Protein AF-A0A7W5BGP7-F1 (afdb_monomer_lite)

Radius of gyration: 27.27 Å; chains: 1; bounding box: 91×53×63 Å

pLDDT: mean 75.44, std 23.99, range [33.41, 98.75]

Foldseek 3Di:
DDDDDDDDDDDDPVVPPPDPPVVVVVVVVVVVVVVVPDPDPPPVVVVVVCVVVVPDDDDDDDDDDDDDDDDDPDLQLVSLQVLCVVQQAHAPPDDSCLCNDLVALNVLLSVLSSVVQPQKHFPHHFYVVQLQVLLCVVDPRDSDNVPDDSVSSLQSVVVRVCVVPVDDDPGSVVRIDHD

Sequence (179 aa):
MSKDEGQAPKKSFLERMTGTTAQITALLIAVTALLTQIPNLTKTGRDAVCAVLSCSEEYAQQSSNNAPGETQPSGDPSSKLQALEAAGIGRGAIQADWLNNEYSPYPFIGDALLKLVDGKRLVRPVPIDTVVGTYEYQTASPRSAAEVDLEHLKASVVATYNETYGETQSDFQALLRAR

Secondary structure (DSSP, 8-state):
-------PPPPPGGGGS-SSHHHHHHHHHHHHHHHTSS----TTHHHHHHTTTT--------------------S-HHHHHHHHHHTTEE-TT--GGGGG-TTSSHHHHHHHHHHHHTTEEESS-EEHHHHHHHHHTTSPPPSSGGG--HHHHHHHHHHHHHHHHT-----SGGGEEE-

Structure (mmCIF, N/CA/C/O backbone):
data_AF-A0A7W5BGP7-F1
#
_entry.id   AF-A0A7W5BGP7-F1
#
loop_
_atom_site.group_PDB
_atom_site.id
_atom_site.type_symbol
_atom_site.label_atom_id
_atom_site.label_alt_id
_atom_site.label_comp_id
_atom_site.label_asym_id
_atom_site.label_entity_id
_atom_site.label_seq_id
_atom_site.pdbx_PDB_ins_code
_atom_site.Cartn_x
_atom_site.Cartn_y
_atom_site.Cartn_z
_atom_site.occupancy
_atom_site.B_iso_or_equiv
_atom_site.auth_seq_id
_atom_site.auth_comp_id
_atom_site.auth_asym_id
_atom_site.auth_atom_id
_atom_site.pdbx_PDB_model_num
ATOM 1 N N . MET A 1 1 ? 69.284 -6.229 30.569 1.00 44.66 1 MET A N 1
ATOM 2 C CA . MET A 1 1 ? 69.263 -7.696 30.356 1.00 44.66 1 MET A CA 1
ATOM 3 C C . MET A 1 1 ? 67.977 -8.257 30.946 1.00 44.66 1 MET A C 1
ATOM 5 O O . MET A 1 1 ? 67.499 -7.660 31.901 1.00 44.66 1 MET A O 1
ATOM 9 N N . SER A 1 2 ? 67.483 -9.359 30.360 1.00 41.69 2 SER A N 1
ATOM 10 C CA . SER A 1 2 ? 66.134 -9.979 30.451 1.00 41.69 2 SER A CA 1
ATOM 11 C C . SER A 1 2 ? 65.185 -9.452 29.356 1.00 41.69 2 SER A C 1
ATOM 13 O O . SER A 1 2 ? 64.777 -8.301 29.446 1.00 41.69 2 SER A O 1
ATOM 15 N N . LYS A 1 3 ? 65.011 -10.095 28.177 1.00 39.47 3 LYS A N 1
ATOM 16 C CA . LYS A 1 3 ? 64.463 -11.448 27.841 1.00 39.47 3 LYS A CA 1
ATOM 17 C C . LYS A 1 3 ? 63.061 -11.646 28.440 1.00 39.47 3 LYS A C 1
ATOM 19 O O . LYS A 1 3 ? 62.908 -11.382 29.622 1.00 39.47 3 LYS A O 1
ATOM 24 N N . ASP A 1 4 ? 62.025 -12.097 27.738 1.00 41.75 4 ASP A N 1
ATOM 25 C CA . ASP A 1 4 ? 61.889 -12.782 26.444 1.00 41.75 4 ASP A CA 1
ATOM 26 C C . ASP A 1 4 ? 60.405 -12.689 25.991 1.00 41.75 4 ASP A C 1
ATOM 28 O O . ASP A 1 4 ? 59.557 -12.337 26.808 1.00 41.75 4 ASP A O 1
ATOM 32 N N . GLU A 1 5 ? 60.136 -13.068 24.733 1.00 40.94 5 GLU A N 1
ATOM 33 C CA . GLU A 1 5 ? 58.856 -13.587 24.187 1.00 40.94 5 GLU A CA 1
ATOM 34 C C . GLU A 1 5 ? 57.610 -12.664 24.173 1.00 40.94 5 GLU A C 1
ATOM 36 O O . GLU A 1 5 ? 57.270 -11.977 25.120 1.00 40.94 5 GLU A O 1
ATOM 41 N N . GLY A 1 6 ? 56.783 -12.575 23.133 1.00 42.69 6 GLY A N 1
ATOM 42 C CA . GLY A 1 6 ? 56.620 -13.345 21.910 1.00 42.69 6 GLY A CA 1
ATOM 43 C C . GLY A 1 6 ? 55.148 -13.200 21.511 1.00 42.69 6 GLY A C 1
ATOM 44 O O . GLY A 1 6 ? 54.269 -13.642 22.245 1.00 42.69 6 GLY A O 1
ATOM 45 N N . GLN A 1 7 ? 54.837 -12.574 20.372 1.00 38.44 7 GLN A N 1
ATOM 46 C CA . GLN A 1 7 ? 53.489 -12.691 19.812 1.00 38.44 7 GLN A CA 1
ATOM 47 C C . GLN A 1 7 ? 53.501 -12.595 18.289 1.00 38.44 7 GLN A C 1
ATOM 49 O O . GLN A 1 7 ? 53.744 -11.549 17.693 1.00 38.44 7 GLN A O 1
ATOM 54 N N . ALA A 1 8 ? 53.255 -13.751 17.675 1.00 52.44 8 ALA A N 1
ATOM 55 C CA . ALA A 1 8 ? 53.104 -13.938 16.245 1.00 52.44 8 ALA A CA 1
ATOM 56 C C . ALA A 1 8 ? 51.899 -13.150 15.688 1.00 52.44 8 ALA A C 1
ATOM 58 O O . ALA A 1 8 ? 50.853 -13.084 16.346 1.00 52.44 8 ALA A O 1
ATOM 59 N N . PRO A 1 9 ? 51.985 -12.610 14.459 1.00 47.09 9 PRO A N 1
ATOM 60 C CA . PRO A 1 9 ? 50.834 -12.023 13.793 1.00 47.09 9 PRO A CA 1
ATOM 61 C C . PRO A 1 9 ? 49.842 -13.124 13.396 1.00 47.09 9 PRO A C 1
ATOM 63 O O . PRO A 1 9 ? 50.182 -14.114 12.745 1.00 47.09 9 PRO A O 1
ATOM 66 N N . LYS A 1 10 ? 48.595 -12.943 13.837 1.00 51.91 10 LYS A N 1
ATOM 67 C CA . LYS A 1 10 ? 47.461 -13.834 13.589 1.00 51.91 10 LYS A CA 1
ATOM 68 C C . LYS A 1 10 ? 47.234 -13.956 12.081 1.00 51.91 10 LYS A C 1
ATOM 70 O O . LYS A 1 10 ? 46.941 -12.967 11.412 1.00 51.91 10 LYS A O 1
ATOM 75 N N . LYS A 1 11 ? 47.384 -15.177 11.563 1.00 46.25 11 LYS A N 1
ATOM 76 C CA . LYS A 1 11 ? 47.098 -15.513 10.167 1.00 46.25 11 LYS A CA 1
ATOM 77 C C . LYS A 1 11 ? 45.641 -15.207 9.839 1.00 46.25 11 LYS A C 1
ATOM 79 O O . LYS A 1 11 ? 44.737 -15.468 10.633 1.00 46.25 11 LYS A O 1
ATOM 84 N N . SER A 1 12 ? 45.470 -14.625 8.661 1.00 51.22 12 SER A N 1
ATOM 85 C CA . SER A 1 12 ? 44.214 -14.145 8.117 1.00 51.22 12 SER A CA 1
ATOM 86 C C . SER A 1 12 ? 43.185 -15.268 7.991 1.00 51.22 12 SER A C 1
ATOM 88 O O . SER A 1 12 ? 43.449 -16.327 7.426 1.00 51.22 12 SER A O 1
ATOM 90 N N . PHE A 1 13 ? 41.975 -14.993 8.471 1.00 49.84 13 PHE A N 1
ATOM 91 C CA . PHE A 1 13 ? 40.776 -15.816 8.293 1.00 49.84 13 PHE A CA 1
ATOM 92 C C . PHE A 1 13 ? 40.423 -16.042 6.803 1.00 49.84 13 PHE A C 1
ATOM 94 O O . PHE A 1 13 ? 39.665 -16.953 6.479 1.00 49.84 13 PHE A O 1
ATOM 101 N N . LEU A 1 14 ? 41.029 -15.272 5.887 1.00 45.38 14 LEU A N 1
ATOM 102 C CA . LEU A 1 14 ? 40.867 -15.402 4.435 1.00 45.38 14 LEU A CA 1
ATOM 103 C C . LEU A 1 14 ? 41.507 -16.659 3.816 1.00 45.38 14 LEU A C 1
ATOM 105 O O . LEU A 1 14 ? 41.148 -17.007 2.697 1.00 45.38 14 LEU A O 1
ATOM 109 N N . GLU A 1 15 ? 42.387 -17.389 4.510 1.00 50.44 15 GLU A N 1
ATOM 110 C CA . GLU A 1 15 ? 42.990 -18.623 3.960 1.00 50.44 15 GLU A CA 1
ATOM 111 C C . GLU A 1 15 ? 42.127 -19.888 4.147 1.00 50.44 15 GLU A C 1
ATOM 113 O O . GLU A 1 15 ? 42.522 -20.973 3.727 1.00 50.44 15 GLU A O 1
ATOM 118 N N . ARG A 1 16 ? 40.933 -19.786 4.753 1.00 50.53 16 ARG A N 1
ATOM 119 C CA . ARG A 1 16 ? 40.055 -20.946 5.023 1.00 50.53 16 ARG A CA 1
ATOM 120 C C . ARG A 1 16 ? 38.833 -21.096 4.103 1.00 50.53 16 ARG A C 1
ATOM 122 O O . ARG A 1 16 ? 38.031 -21.993 4.338 1.00 50.53 16 ARG A O 1
ATOM 129 N N . MET A 1 17 ? 38.693 -20.292 3.044 1.00 48.66 17 MET A N 1
ATOM 130 C CA . MET A 1 17 ? 37.533 -20.336 2.127 1.00 48.66 17 MET A CA 1
ATOM 131 C C . MET A 1 17 ? 37.889 -20.558 0.645 1.00 48.66 17 MET A C 1
ATOM 133 O O . MET A 1 17 ? 37.261 -20.000 -0.248 1.00 48.66 17 MET A O 1
ATOM 137 N N . THR A 1 18 ? 38.870 -21.405 0.340 1.00 56.12 18 THR A N 1
ATOM 138 C CA . THR A 1 18 ? 39.213 -21.762 -1.056 1.00 56.12 18 THR A CA 1
ATOM 139 C C . THR A 1 18 ? 39.072 -23.259 -1.345 1.00 56.12 18 THR A C 1
ATOM 141 O O . THR A 1 18 ? 39.831 -23.822 -2.125 1.00 56.12 18 THR A O 1
ATOM 144 N N . GLY A 1 19 ? 38.095 -23.927 -0.716 1.00 51.34 19 GLY A N 1
ATOM 145 C CA . GLY A 1 19 ? 37.916 -25.382 -0.841 1.00 51.34 19 GLY A CA 1
ATOM 146 C C . GLY A 1 19 ? 36.684 -25.866 -1.614 1.00 51.34 19 GLY A C 1
ATOM 147 O O . GLY A 1 19 ? 36.712 -26.971 -2.142 1.00 51.34 19 GLY A O 1
ATOM 148 N N . THR A 1 20 ? 35.599 -25.087 -1.695 1.00 52.62 20 THR A N 1
ATOM 149 C CA . THR A 1 20 ? 34.286 -25.610 -2.144 1.00 52.62 20 THR A CA 1
ATOM 150 C C . THR A 1 20 ? 33.675 -24.893 -3.350 1.00 52.62 20 THR A C 1
ATOM 152 O O . THR A 1 20 ? 32.772 -25.434 -3.984 1.00 52.62 20 THR A O 1
ATOM 155 N N . THR A 1 21 ? 34.192 -23.729 -3.748 1.00 44.59 21 THR A N 1
ATOM 156 C CA . THR A 1 21 ? 33.619 -22.924 -4.844 1.00 44.59 21 THR A CA 1
ATOM 157 C C . THR A 1 21 ? 33.879 -23.514 -6.236 1.00 44.59 21 THR A C 1
ATOM 159 O O . THR A 1 21 ? 33.119 -23.261 -7.164 1.00 44.59 21 THR A O 1
ATOM 162 N N . ALA A 1 22 ? 34.917 -24.340 -6.402 1.00 48.88 22 ALA A N 1
ATOM 163 C CA . ALA A 1 22 ? 35.278 -24.894 -7.710 1.00 48.88 22 ALA A CA 1
ATOM 164 C C . ALA A 1 22 ? 34.395 -26.077 -8.157 1.00 48.88 22 ALA A C 1
ATOM 166 O O . ALA A 1 22 ? 34.247 -26.305 -9.355 1.00 48.88 22 ALA A O 1
ATOM 167 N N . GLN A 1 23 ? 33.784 -26.825 -7.228 1.00 46.75 23 GLN A N 1
ATOM 1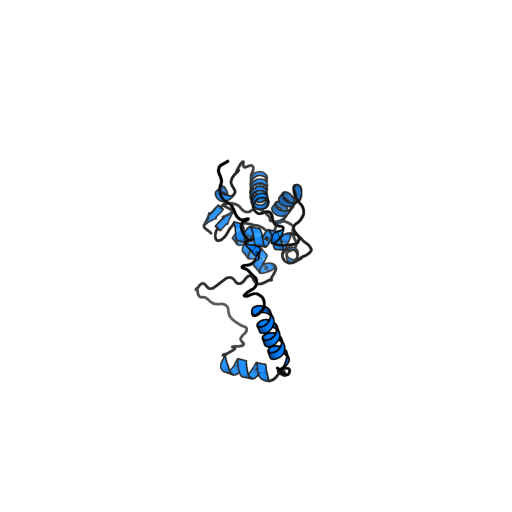68 C CA . GLN A 1 23 ? 32.969 -27.996 -7.590 1.00 46.75 23 GLN A CA 1
ATOM 169 C C . GLN A 1 23 ? 31.551 -27.627 -8.051 1.00 46.75 23 GLN A C 1
ATOM 171 O O . GLN A 1 23 ? 30.973 -28.325 -8.881 1.00 46.75 23 GLN A O 1
ATOM 176 N N . ILE A 1 24 ? 31.005 -26.507 -7.568 1.00 50.38 24 ILE A N 1
ATOM 177 C CA . ILE A 1 24 ? 29.632 -26.086 -7.884 1.00 50.38 24 ILE A CA 1
ATOM 178 C C . ILE A 1 24 ? 29.522 -25.616 -9.344 1.00 50.38 24 ILE A C 1
ATOM 180 O O . ILE A 1 24 ? 28.547 -25.926 -10.028 1.00 50.38 24 ILE A O 1
ATOM 184 N N . THR A 1 25 ? 30.550 -24.943 -9.868 1.00 47.88 25 THR A N 1
ATOM 185 C CA . THR A 1 25 ? 30.537 -24.422 -11.245 1.00 47.88 25 THR A CA 1
ATOM 186 C C . THR A 1 25 ? 30.585 -25.534 -12.297 1.00 47.88 25 THR A C 1
ATOM 188 O O . THR A 1 25 ? 29.926 -25.431 -13.329 1.00 47.88 25 THR A O 1
ATOM 191 N N . ALA A 1 26 ? 31.305 -26.633 -12.040 1.00 50.03 26 ALA A N 1
ATOM 192 C CA . ALA A 1 26 ? 31.392 -27.754 -12.981 1.00 50.03 26 ALA A CA 1
ATOM 193 C C . ALA A 1 26 ? 30.057 -28.512 -13.128 1.00 50.03 26 ALA A C 1
ATOM 195 O O . ALA A 1 26 ? 29.710 -28.943 -14.229 1.00 50.03 26 ALA A O 1
ATOM 196 N N . LEU A 1 27 ? 29.276 -28.626 -12.047 1.00 48.03 27 LEU A N 1
ATOM 197 C CA . LEU A 1 27 ? 27.974 -29.299 -12.067 1.00 48.03 27 LEU A CA 1
ATOM 198 C C . LEU A 1 27 ? 26.946 -28.536 -12.926 1.00 48.03 27 LEU A C 1
ATOM 200 O O . LEU A 1 27 ? 26.204 -29.145 -13.693 1.00 48.03 27 LEU A O 1
ATOM 204 N N . LEU A 1 28 ? 26.939 -27.199 -12.856 1.00 53.09 28 LEU A N 1
ATOM 205 C CA . LEU A 1 28 ? 26.024 -26.349 -13.634 1.00 53.09 28 LEU A CA 1
ATOM 206 C C . LEU A 1 28 ? 26.283 -26.413 -15.149 1.00 53.09 28 LEU A C 1
ATOM 208 O O . LEU A 1 28 ? 25.337 -26.387 -15.941 1.00 53.09 28 LEU A O 1
ATOM 212 N N . ILE A 1 29 ? 27.546 -26.556 -15.560 1.00 56.84 29 ILE A N 1
ATOM 213 C CA . ILE A 1 29 ? 27.914 -26.699 -16.979 1.00 56.84 29 ILE A CA 1
ATOM 214 C C . ILE A 1 29 ? 27.482 -28.076 -17.520 1.00 56.84 29 ILE A C 1
ATOM 216 O O . ILE A 1 29 ? 27.003 -28.176 -18.648 1.00 56.84 29 ILE A O 1
ATOM 220 N N . ALA A 1 30 ? 27.566 -29.139 -16.713 1.00 50.28 30 ALA A N 1
ATOM 221 C CA . ALA A 1 30 ? 27.111 -30.469 -17.126 1.00 50.28 30 ALA A CA 1
ATOM 222 C C . ALA A 1 30 ? 25.577 -30.555 -17.277 1.00 50.28 30 ALA A C 1
ATOM 224 O O . ALA A 1 30 ? 25.084 -31.158 -18.230 1.00 50.28 30 ALA A O 1
ATOM 225 N N . VAL A 1 31 ? 24.814 -29.910 -16.386 1.00 54.19 31 VAL A N 1
ATOM 226 C CA . VAL A 1 31 ? 23.339 -29.886 -16.461 1.00 54.19 31 VAL A CA 1
ATOM 227 C C . VAL A 1 31 ? 22.850 -29.102 -17.684 1.00 54.19 31 VAL A C 1
ATOM 229 O O . VAL A 1 31 ? 21.920 -29.534 -18.364 1.00 54.19 31 VAL A O 1
ATOM 232 N N . THR A 1 32 ? 23.504 -27.987 -18.023 1.00 53.41 32 THR A N 1
ATOM 233 C CA . THR A 1 32 ? 23.144 -27.197 -19.215 1.00 53.41 32 THR A CA 1
ATOM 234 C C . THR A 1 32 ? 23.485 -27.910 -20.527 1.00 53.41 32 THR A C 1
ATOM 236 O O . THR A 1 32 ? 22.712 -27.810 -21.478 1.00 53.41 32 THR A O 1
ATOM 239 N N . ALA A 1 33 ? 24.565 -28.698 -20.583 1.00 54.25 33 ALA A N 1
ATOM 240 C CA . ALA A 1 33 ? 24.884 -29.519 -21.757 1.00 54.25 33 ALA A CA 1
ATOM 241 C C . ALA A 1 33 ? 23.918 -30.707 -21.958 1.00 54.25 33 ALA A C 1
ATOM 243 O O . ALA A 1 33 ? 23.666 -31.104 -23.093 1.00 54.25 33 ALA A O 1
ATOM 244 N N . LEU A 1 34 ? 23.339 -31.256 -20.882 1.00 51.41 34 LEU A N 1
ATOM 245 C CA . LEU A 1 34 ? 22.372 -32.357 -20.978 1.00 51.41 34 LEU A CA 1
ATOM 246 C C . LEU A 1 34 ? 20.987 -31.882 -21.461 1.00 51.41 34 LEU A C 1
ATOM 248 O O . LEU A 1 34 ? 20.283 -32.613 -22.152 1.00 51.41 34 LEU A O 1
ATOM 252 N N . LEU A 1 35 ? 20.616 -30.634 -21.153 1.00 53.91 35 LEU A N 1
ATOM 253 C CA . LEU A 1 35 ? 19.347 -30.028 -21.577 1.00 53.91 35 LEU A CA 1
ATOM 254 C C . LEU A 1 35 ? 19.320 -29.615 -23.059 1.00 53.91 35 LEU A C 1
ATOM 256 O O . LEU A 1 35 ? 18.238 -29.464 -23.620 1.00 53.91 35 LEU A O 1
ATOM 260 N N . THR A 1 36 ? 20.474 -29.469 -23.717 1.00 52.00 36 THR A N 1
ATOM 261 C CA . THR A 1 36 ? 20.548 -29.106 -25.147 1.00 52.00 36 THR A CA 1
ATOM 262 C C . THR A 1 36 ? 20.583 -30.311 -26.093 1.00 52.00 36 THR A C 1
ATOM 264 O O . THR A 1 36 ? 20.472 -30.132 -27.304 1.00 52.00 36 THR A O 1
ATOM 267 N N . GLN A 1 37 ? 20.681 -31.540 -25.567 1.00 51.44 37 GLN A N 1
ATOM 268 C CA . GLN A 1 37 ? 20.678 -32.783 -26.354 1.00 51.44 37 GLN A CA 1
ATOM 269 C C . GLN A 1 37 ? 19.294 -33.434 -26.511 1.00 51.44 37 GLN A C 1
ATOM 271 O O . GLN A 1 37 ? 19.196 -34.519 -27.082 1.00 51.44 37 GLN A O 1
ATOM 276 N N . ILE A 1 38 ? 18.214 -32.789 -26.056 1.00 51.34 38 ILE A N 1
ATOM 277 C CA . ILE A 1 38 ? 16.849 -33.270 -26.299 1.00 51.34 38 ILE A CA 1
ATOM 278 C C . ILE A 1 38 ? 16.376 -32.692 -27.643 1.00 51.34 38 ILE A C 1
ATOM 280 O O . ILE A 1 38 ? 16.105 -31.491 -27.720 1.00 51.34 38 ILE A O 1
ATOM 284 N N . PRO A 1 39 ? 16.273 -33.489 -28.724 1.00 49.31 39 PRO A N 1
ATOM 285 C CA . PRO A 1 39 ? 15.679 -33.003 -29.959 1.00 49.31 39 PRO A CA 1
ATOM 286 C C . PRO A 1 39 ? 14.216 -32.627 -29.707 1.00 49.31 39 PRO A C 1
ATOM 288 O O . PRO A 1 39 ? 13.478 -33.360 -29.048 1.00 49.31 39 PRO A O 1
ATOM 291 N N . ASN A 1 40 ? 13.829 -31.468 -30.245 1.00 42.47 40 ASN A N 1
ATOM 292 C CA . ASN A 1 40 ? 12.480 -30.909 -30.263 1.00 42.47 40 ASN A CA 1
ATOM 293 C C . ASN A 1 40 ? 11.393 -31.995 -30.289 1.00 42.47 40 ASN A C 1
ATOM 295 O O . ASN A 1 40 ? 11.200 -32.658 -31.312 1.00 42.47 40 ASN A O 1
ATOM 299 N N . LEU A 1 41 ? 10.656 -32.138 -29.181 1.00 45.81 41 LEU A N 1
ATOM 300 C CA . LEU A 1 41 ? 9.427 -32.922 -29.156 1.00 45.81 41 LEU A CA 1
ATOM 301 C C . LEU A 1 41 ? 8.418 -32.242 -30.078 1.00 45.81 41 LEU A C 1
ATOM 303 O O . LEU A 1 41 ? 7.783 -31.240 -29.749 1.00 45.81 41 LEU A O 1
ATOM 307 N N . THR A 1 42 ? 8.317 -32.797 -31.277 1.00 51.25 42 THR A N 1
ATOM 308 C CA . THR A 1 42 ? 7.270 -32.493 -32.232 1.00 51.25 42 THR A CA 1
ATOM 309 C C . THR A 1 42 ? 5.909 -32.789 -31.600 1.00 51.25 42 THR A C 1
ATOM 311 O O . THR A 1 42 ? 5.757 -33.649 -30.731 1.00 51.25 42 THR A O 1
ATOM 314 N N . LYS A 1 43 ? 4.923 -32.007 -32.042 1.00 48.62 43 LYS A N 1
ATOM 315 C CA . LYS A 1 43 ? 3.553 -31.814 -31.535 1.00 48.62 43 LYS A CA 1
ATOM 316 C C . LYS A 1 43 ? 2.778 -33.082 -31.121 1.00 48.62 43 LYS A C 1
ATOM 318 O O . LYS A 1 43 ? 1.821 -32.970 -30.374 1.00 48.62 43 LYS A O 1
ATOM 323 N N . THR A 1 44 ? 3.219 -34.266 -31.530 1.00 52.84 44 THR A N 1
ATOM 324 C CA . THR A 1 44 ? 2.617 -35.575 -31.233 1.00 52.84 44 THR A CA 1
ATOM 325 C C . THR A 1 44 ? 2.999 -36.148 -29.856 1.00 52.84 44 THR A C 1
ATOM 327 O O . THR A 1 44 ? 2.285 -36.994 -29.330 1.00 52.84 44 THR A O 1
ATOM 330 N N . GLY A 1 45 ? 4.084 -35.683 -29.220 1.00 48.09 45 GLY A N 1
ATOM 331 C CA . GLY A 1 45 ? 4.488 -36.167 -27.886 1.00 48.09 45 GLY A CA 1
ATOM 332 C C . GLY A 1 45 ? 3.625 -35.640 -26.732 1.00 48.09 45 GLY A C 1
ATOM 333 O O . GLY A 1 45 ? 3.516 -36.284 -25.692 1.00 48.09 45 GLY A O 1
ATOM 334 N N . ARG A 1 46 ? 2.980 -34.483 -26.919 1.00 52.16 46 ARG A N 1
ATOM 335 C CA . ARG A 1 46 ? 2.149 -33.838 -25.891 1.00 52.16 46 ARG A CA 1
ATOM 336 C C . ARG A 1 46 ? 0.793 -34.535 -25.721 1.00 52.16 46 ARG A C 1
ATOM 338 O O . ARG A 1 46 ? 0.293 -34.621 -24.605 1.00 52.16 46 ARG A O 1
ATOM 345 N N . ASP A 1 47 ? 0.257 -35.105 -26.798 1.00 53.06 47 ASP A N 1
ATOM 346 C CA . ASP A 1 47 ? -1.064 -35.748 -26.804 1.00 53.06 47 ASP A CA 1
ATOM 347 C C . ASP A 1 47 ? -1.044 -37.134 -26.131 1.00 53.06 47 ASP A C 1
ATOM 349 O O . ASP A 1 47 ? -2.012 -37.530 -25.484 1.00 53.06 47 ASP A O 1
ATOM 353 N N . ALA A 1 48 ? 0.089 -37.845 -26.179 1.00 52.06 48 ALA A N 1
ATOM 354 C CA . ALA A 1 48 ? 0.250 -39.131 -25.493 1.00 52.06 48 ALA A CA 1
ATOM 355 C C . ALA A 1 48 ? 0.367 -38.991 -23.960 1.00 52.06 48 ALA A C 1
ATOM 357 O O . ALA A 1 48 ? 0.020 -39.915 -23.227 1.00 52.06 48 ALA A O 1
ATOM 358 N N . VAL A 1 49 ? 0.810 -37.828 -23.464 1.00 54.66 49 VAL A N 1
ATOM 359 C CA . VAL A 1 49 ? 0.886 -37.531 -22.023 1.00 54.66 49 VAL A CA 1
ATOM 360 C C . VAL A 1 49 ? -0.498 -37.178 -21.457 1.00 54.66 49 VAL A C 1
ATOM 362 O O . VAL A 1 49 ? -0.824 -37.592 -20.345 1.00 54.66 49 VAL A O 1
ATOM 365 N N . CYS A 1 50 ? -1.363 -36.523 -22.242 1.00 51.88 50 CYS A N 1
ATOM 366 C CA . CYS A 1 50 ? -2.755 -36.250 -21.856 1.00 51.88 50 CYS A CA 1
ATOM 367 C C . CYS A 1 50 ? -3.619 -37.520 -21.742 1.00 51.88 50 CYS A C 1
ATOM 369 O O . CYS A 1 50 ? -4.545 -37.549 -20.933 1.00 51.88 50 CYS A O 1
ATOM 371 N N . ALA A 1 51 ? -3.297 -38.581 -22.493 1.00 50.94 51 ALA A N 1
ATOM 372 C CA . ALA A 1 51 ? -4.004 -39.864 -22.423 1.00 50.94 51 ALA A CA 1
ATOM 373 C C . ALA A 1 51 ? -3.698 -40.675 -21.144 1.00 50.94 51 ALA A C 1
ATOM 375 O O . ALA A 1 51 ? -4.481 -41.544 -20.772 1.00 50.94 51 ALA A O 1
ATOM 376 N N . VAL A 1 52 ? -2.583 -40.388 -20.457 1.00 51.84 52 VAL A N 1
ATOM 377 C CA . VAL A 1 52 ? -2.198 -41.038 -19.186 1.00 51.84 52 VAL A CA 1
ATOM 378 C C . VAL A 1 52 ? -2.591 -40.197 -17.964 1.00 51.84 52 VAL A C 1
ATOM 380 O O . VAL A 1 52 ? -2.755 -40.742 -16.875 1.00 51.84 52 VAL A O 1
ATOM 383 N N . LEU A 1 53 ? -2.785 -38.884 -18.132 1.00 51.31 53 LEU A N 1
ATOM 384 C CA . LEU A 1 53 ? -3.082 -37.948 -17.039 1.00 51.31 53 LEU A CA 1
ATOM 385 C C . LEU A 1 53 ? -4.533 -37.439 -17.000 1.00 51.31 53 LEU A C 1
ATOM 387 O O . LEU A 1 53 ? -4.804 -36.491 -16.270 1.00 51.31 53 LEU A O 1
ATOM 391 N N . SER A 1 54 ? -5.468 -38.070 -17.723 1.00 54.16 54 SER A N 1
ATOM 392 C CA . SER A 1 54 ? -6.905 -37.737 -17.681 1.00 54.16 54 SER A CA 1
ATOM 393 C C . SER A 1 54 ? -7.179 -36.229 -17.761 1.00 54.16 54 SER A C 1
ATOM 395 O O . SER A 1 54 ? -7.809 -35.649 -16.877 1.00 54.16 54 SER A O 1
ATOM 397 N N . CYS A 1 55 ? -6.710 -35.571 -18.822 1.00 40.47 55 CYS A N 1
ATOM 398 C CA . CYS A 1 55 ? -7.158 -34.214 -19.119 1.00 40.47 55 CYS A CA 1
ATOM 399 C C . CYS A 1 55 ? -8.596 -34.271 -19.649 1.00 40.47 55 CYS A C 1
ATOM 401 O O . CYS A 1 55 ? -8.823 -34.539 -20.825 1.00 40.47 55 CYS A O 1
ATOM 403 N N . SER A 1 56 ? -9.569 -34.039 -18.774 1.00 47.25 56 SER A N 1
ATOM 404 C CA . SER A 1 56 ? -10.947 -33.744 -19.156 1.00 47.25 56 SER A CA 1
ATOM 405 C C . SER A 1 56 ? -11.013 -32.347 -19.780 1.00 47.25 56 SER A C 1
ATOM 407 O O . SER A 1 56 ? -10.879 -31.338 -19.086 1.00 47.25 56 SER A O 1
ATOM 409 N N . GLU A 1 57 ? -11.211 -32.295 -21.096 1.00 48.25 57 GLU A N 1
ATOM 410 C CA . GLU A 1 57 ? -11.920 -31.188 -21.734 1.00 48.25 57 GLU A CA 1
ATOM 411 C C . GLU A 1 57 ? -13.370 -31.230 -21.251 1.00 48.25 57 GLU A C 1
ATOM 413 O O . GLU A 1 57 ? -14.060 -32.196 -21.548 1.00 48.25 57 GLU A O 1
ATOM 418 N N . GLU A 1 58 ? -13.847 -30.196 -20.554 1.00 36.22 58 GLU A N 1
ATOM 419 C CA . GLU A 1 58 ? -15.254 -29.800 -20.669 1.00 36.22 58 GLU A CA 1
ATOM 420 C C . GLU A 1 58 ? -15.495 -28.379 -20.146 1.00 36.22 58 GLU A C 1
ATOM 422 O O . GLU A 1 58 ? -15.398 -28.066 -18.959 1.00 36.22 58 GLU A O 1
ATOM 427 N N . TYR A 1 59 ? -15.845 -27.505 -21.086 1.00 43.72 59 TYR A N 1
ATOM 428 C CA . TYR A 1 59 ? -16.669 -26.339 -20.826 1.00 43.72 59 TYR A CA 1
ATOM 429 C C . TYR A 1 59 ? -18.065 -26.835 -20.435 1.00 43.72 59 TYR A C 1
ATOM 431 O O . TYR A 1 59 ? -18.753 -27.374 -21.293 1.00 43.72 59 TYR A O 1
ATOM 439 N N . ALA A 1 60 ? -18.480 -26.626 -19.183 1.00 41.66 60 ALA A N 1
ATOM 440 C CA . ALA A 1 60 ? -19.824 -26.200 -18.759 1.00 41.66 60 ALA A CA 1
ATOM 441 C C . ALA A 1 60 ? -20.129 -26.623 -17.308 1.00 41.66 60 ALA A C 1
ATOM 443 O O . ALA A 1 60 ? -19.790 -27.711 -16.870 1.00 41.66 60 ALA A O 1
ATOM 444 N N . GLN A 1 61 ? -20.882 -25.751 -16.629 1.00 33.41 61 GLN A N 1
ATOM 445 C CA . GLN A 1 61 ? -21.599 -25.947 -15.358 1.00 33.41 61 GLN A CA 1
ATOM 446 C C . GLN A 1 61 ? -20.825 -25.755 -14.040 1.00 33.41 61 GLN A C 1
ATOM 448 O O . GLN A 1 61 ? -20.333 -26.665 -13.390 1.00 33.41 61 GLN A O 1
ATOM 453 N N . GLN A 1 62 ? -20.874 -24.502 -13.583 1.00 43.72 62 GLN A N 1
ATOM 454 C CA . GLN A 1 62 ? -21.340 -24.094 -12.253 1.00 43.72 62 GLN A CA 1
ATOM 455 C C . GLN A 1 62 ? -21.987 -25.212 -11.403 1.00 43.72 62 GLN A C 1
ATOM 457 O O . GLN A 1 62 ? -23.127 -25.574 -11.672 1.00 43.72 62 GLN A O 1
ATOM 462 N N . SER A 1 63 ? -21.313 -25.676 -10.339 1.00 35.81 63 SER A N 1
ATOM 463 C CA . SER A 1 63 ? -21.904 -25.979 -9.016 1.00 35.81 63 SER A CA 1
ATOM 464 C C . SER A 1 63 ? -20.858 -26.513 -8.017 1.00 35.81 63 SER A C 1
ATOM 466 O O . SER A 1 63 ? -20.220 -27.526 -8.266 1.00 35.81 63 SER A O 1
ATOM 468 N N . SER A 1 64 ? -20.747 -25.830 -6.872 1.00 43.12 64 SER A N 1
ATOM 469 C CA . SER A 1 64 ? -20.498 -26.346 -5.511 1.00 43.12 64 SER A CA 1
ATOM 470 C C . SER A 1 64 ? -19.407 -27.412 -5.263 1.00 43.12 64 SER A C 1
ATOM 472 O O . SER A 1 64 ? -19.605 -28.585 -5.558 1.00 43.12 64 SER A O 1
ATOM 474 N N . ASN A 1 65 ? -18.341 -27.052 -4.528 1.00 39.56 65 ASN A N 1
ATOM 475 C CA . ASN A 1 65 ? -18.056 -27.538 -3.157 1.00 39.56 65 ASN A CA 1
ATOM 476 C C . ASN A 1 65 ? -16.606 -27.254 -2.703 1.00 39.56 65 ASN A C 1
ATOM 478 O O . ASN A 1 65 ? -15.660 -27.274 -3.480 1.00 39.56 65 ASN A O 1
ATOM 482 N N . ASN A 1 66 ? -16.480 -26.977 -1.404 1.00 55.47 66 ASN A N 1
ATOM 483 C CA . ASN A 1 66 ? -15.300 -26.523 -0.663 1.00 55.47 66 ASN A CA 1
ATOM 484 C C . ASN A 1 66 ? -14.104 -27.499 -0.645 1.00 55.47 66 ASN A C 1
ATOM 486 O O . ASN A 1 66 ? -14.309 -28.675 -0.358 1.00 55.47 66 ASN A O 1
ATOM 490 N N . ALA A 1 67 ? -12.871 -26.979 -0.758 1.00 42.69 67 ALA A N 1
ATOM 491 C CA . ALA A 1 67 ? -11.723 -27.235 0.143 1.00 42.69 67 ALA A CA 1
ATOM 492 C C . ALA A 1 67 ? -10.477 -26.420 -0.298 1.00 42.69 67 ALA A C 1
ATOM 494 O O . ALA A 1 67 ? -10.357 -26.111 -1.483 1.00 42.69 67 ALA A O 1
ATOM 495 N N . PRO A 1 68 ? -9.569 -26.032 0.626 1.00 57.56 68 PRO A N 1
ATOM 496 C CA . PRO A 1 68 ? -8.603 -24.958 0.406 1.00 57.56 68 PRO A CA 1
ATOM 497 C C . PRO A 1 68 ? -7.252 -25.485 -0.097 1.00 57.56 68 PRO A C 1
ATOM 499 O O . PRO A 1 68 ? -6.699 -26.426 0.467 1.00 57.56 68 PRO A O 1
ATOM 502 N N . GLY A 1 69 ? -6.690 -24.845 -1.121 1.00 35.94 69 GLY A N 1
ATOM 503 C CA . GLY A 1 69 ? -5.369 -25.186 -1.646 1.00 35.94 69 GLY A CA 1
ATOM 504 C C . GLY A 1 69 ? -4.762 -24.020 -2.413 1.00 35.94 69 GLY A C 1
ATOM 505 O O . GLY A 1 69 ? -5.221 -23.704 -3.501 1.00 35.94 69 GLY A O 1
ATOM 506 N N . GLU A 1 70 ? -3.782 -23.381 -1.774 1.00 38.66 70 GLU A N 1
ATOM 507 C CA . GLU A 1 70 ? -2.768 -22.461 -2.310 1.00 38.66 70 GLU A CA 1
ATOM 508 C C . GLU A 1 70 ? -3.191 -21.499 -3.430 1.00 38.66 70 GLU A C 1
ATOM 510 O O . GLU A 1 70 ? -3.157 -21.801 -4.621 1.00 38.66 70 GLU A O 1
ATOM 515 N N . THR A 1 71 ? -3.472 -20.257 -3.027 1.00 37.50 71 THR A N 1
ATOM 516 C CA . THR A 1 71 ? -3.492 -19.083 -3.905 1.00 37.50 71 THR A CA 1
ATOM 517 C C . THR A 1 71 ? -2.120 -18.903 -4.558 1.00 37.50 71 THR A C 1
ATOM 519 O O . THR A 1 71 ? -1.243 -18.213 -4.039 1.00 37.50 71 THR A O 1
ATOM 522 N N . GLN A 1 72 ? -1.919 -19.532 -5.711 1.00 39.16 72 GLN A N 1
ATOM 523 C CA . GLN A 1 72 ? -0.840 -19.176 -6.616 1.00 39.16 72 GLN A CA 1
ATOM 524 C C . GLN A 1 72 ? -1.140 -17.759 -7.132 1.00 39.16 72 GLN A C 1
ATOM 526 O O . GLN A 1 72 ? -2.243 -17.537 -7.641 1.00 39.16 72 GLN A O 1
ATOM 531 N N .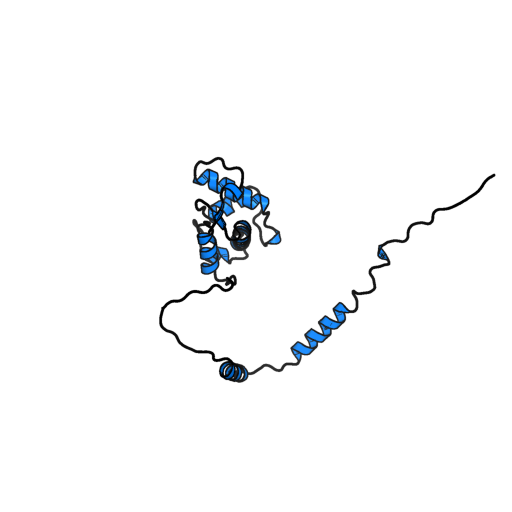 PRO A 1 73 ? -0.229 -16.778 -6.991 1.00 48.12 73 PRO A N 1
ATOM 532 C CA . PRO A 1 73 ? -0.440 -15.447 -7.538 1.00 48.12 73 PRO A CA 1
ATOM 533 C C . PRO A 1 73 ? -0.415 -15.560 -9.062 1.00 48.12 73 PRO A C 1
ATOM 535 O O . PRO A 1 73 ? 0.638 -15.524 -9.695 1.00 48.12 73 PRO A O 1
ATOM 538 N N . SER A 1 74 ? -1.583 -15.764 -9.671 1.00 50.06 74 SER A N 1
ATOM 539 C CA . SER A 1 74 ? -1.738 -15.623 -11.111 1.00 50.06 74 SER A CA 1
ATOM 540 C C . SER A 1 74 ? -1.322 -14.198 -11.457 1.00 50.06 74 SER A C 1
ATOM 542 O O . SER A 1 74 ? -1.882 -13.257 -10.895 1.00 50.06 74 SER A O 1
ATOM 544 N N . GLY A 1 75 ? -0.377 -14.027 -12.380 1.00 59.47 75 GLY A N 1
ATOM 545 C CA . GLY A 1 7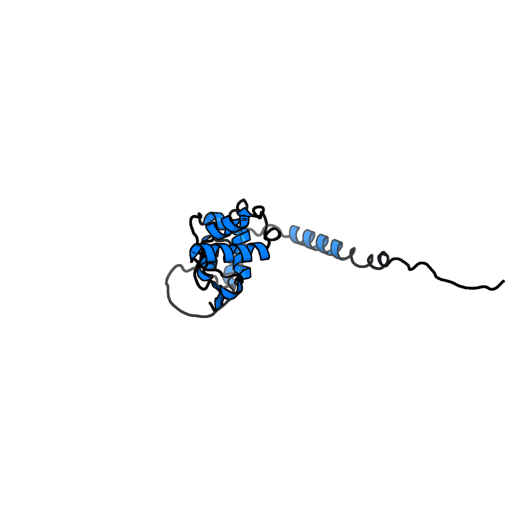5 ? 0.020 -12.722 -12.922 1.00 59.47 75 GLY A CA 1
ATOM 546 C C . GLY A 1 75 ? -1.087 -12.009 -13.716 1.00 59.47 75 GLY A C 1
ATOM 547 O O . GLY A 1 75 ? -0.787 -11.198 -14.579 1.00 59.47 75 GLY A O 1
ATOM 548 N N . ASP A 1 76 ? -2.355 -12.325 -13.464 1.00 73.50 76 ASP A N 1
ATOM 549 C CA . ASP A 1 76 ? -3.536 -11.648 -13.986 1.00 73.50 76 ASP A CA 1
ATOM 550 C C . ASP A 1 76 ? -3.801 -10.388 -13.133 1.00 73.50 76 ASP A C 1
ATOM 552 O O . ASP A 1 76 ? -3.939 -10.510 -11.905 1.00 73.50 76 ASP A O 1
ATOM 556 N N . PRO A 1 77 ? -3.868 -9.178 -13.730 1.00 72.88 77 PRO A N 1
ATOM 557 C CA . PRO A 1 77 ? -4.107 -7.958 -12.964 1.00 72.88 77 PRO A CA 1
ATOM 558 C C . PRO A 1 77 ? -5.439 -7.999 -12.203 1.00 72.88 77 PRO A C 1
ATOM 560 O O . PRO A 1 77 ? -5.542 -7.425 -11.116 1.00 72.88 77 PRO A O 1
ATOM 563 N N . SER A 1 78 ? -6.443 -8.712 -12.727 1.00 80.75 78 SER A N 1
ATOM 564 C CA . SER A 1 78 ? -7.736 -8.887 -12.063 1.00 80.75 78 SER A CA 1
ATOM 565 C C . SER A 1 78 ? -7.607 -9.680 -10.762 1.00 80.75 78 SER A C 1
ATOM 567 O O . SER A 1 78 ? -8.191 -9.290 -9.751 1.00 80.75 78 SER A O 1
ATOM 569 N N . SER A 1 79 ? -6.780 -10.726 -10.741 1.00 88.38 79 SER A N 1
ATOM 570 C CA . SER A 1 79 ? -6.530 -11.518 -9.532 1.00 88.38 79 SER A CA 1
ATOM 571 C C . SER A 1 79 ? -5.760 -10.737 -8.470 1.00 88.38 79 SER A C 1
ATOM 573 O O . SER A 1 79 ? -6.082 -10.826 -7.283 1.00 88.38 79 SER A O 1
ATOM 575 N N . LYS A 1 80 ? -4.765 -9.930 -8.871 1.00 91.31 80 LYS A N 1
ATOM 576 C CA . LYS A 1 80 ? -4.026 -9.079 -7.922 1.00 91.31 80 LYS A CA 1
ATOM 577 C C . LYS A 1 80 ? -4.930 -8.003 -7.324 1.00 91.31 80 LYS A C 1
ATOM 579 O O . LYS A 1 80 ? -4.913 -7.800 -6.110 1.00 91.31 80 LYS A O 1
ATOM 584 N N . LEU A 1 81 ? -5.752 -7.354 -8.151 1.00 93.38 81 LEU A N 1
ATOM 585 C CA . LEU A 1 81 ? -6.719 -6.372 -7.669 1.00 93.38 81 LEU A CA 1
ATOM 586 C C . LEU A 1 81 ? -7.707 -7.001 -6.681 1.00 93.38 81 LEU A C 1
ATOM 588 O O . LEU A 1 81 ? -7.927 -6.449 -5.608 1.00 93.38 81 LEU A O 1
ATOM 592 N N . GLN A 1 82 ? -8.241 -8.183 -6.992 1.00 94.31 82 GLN A N 1
ATOM 593 C CA . GLN A 1 82 ? -9.158 -8.885 -6.096 1.00 94.31 82 GLN A CA 1
ATOM 594 C C . GLN A 1 82 ? -8.504 -9.226 -4.746 1.00 94.31 82 GLN A C 1
ATOM 596 O O . GLN A 1 82 ? -9.134 -9.083 -3.695 1.00 94.31 82 GLN A O 1
ATOM 601 N N . ALA A 1 83 ? -7.233 -9.640 -4.748 1.00 95.12 83 ALA A N 1
ATOM 602 C CA . ALA A 1 83 ? -6.485 -9.896 -3.519 1.00 95.12 83 ALA A CA 1
ATOM 603 C C . ALA A 1 83 ? -6.307 -8.621 -2.674 1.00 95.12 83 ALA A C 1
ATOM 605 O O . ALA A 1 83 ? -6.464 -8.665 -1.449 1.00 95.12 83 ALA A O 1
ATOM 606 N N . LEU A 1 84 ? -6.016 -7.487 -3.320 1.00 96.44 84 LEU A N 1
ATOM 607 C CA . LEU A 1 84 ? -5.913 -6.182 -2.663 1.00 96.44 84 LEU A CA 1
ATOM 608 C C . LEU A 1 84 ? -7.260 -5.772 -2.060 1.00 96.44 84 LEU A C 1
ATOM 610 O O . LEU A 1 84 ? -7.331 -5.445 -0.875 1.00 96.44 84 LEU A O 1
ATOM 614 N N . GLU A 1 85 ? -8.349 -5.890 -2.817 1.00 95.81 85 GLU A N 1
ATOM 615 C CA . GLU A 1 85 ? -9.691 -5.541 -2.346 1.00 95.81 85 GLU A CA 1
ATOM 616 C C . GLU A 1 85 ? -10.121 -6.406 -1.152 1.00 95.81 85 GLU A C 1
ATOM 618 O O . GLU A 1 85 ? -10.644 -5.887 -0.159 1.00 95.81 85 GLU A O 1
ATOM 623 N N . ALA A 1 86 ? -9.816 -7.708 -1.178 1.00 96.69 86 ALA A N 1
ATOM 624 C CA . ALA A 1 86 ? -10.043 -8.608 -0.047 1.00 96.69 86 ALA A CA 1
ATOM 625 C C . ALA A 1 86 ? -9.259 -8.178 1.211 1.00 96.69 86 ALA A C 1
ATOM 627 O O . ALA A 1 86 ? -9.766 -8.275 2.335 1.00 96.69 86 ALA A O 1
ATOM 628 N N . ALA A 1 87 ? -8.053 -7.636 1.028 1.00 97.69 87 ALA A N 1
ATOM 629 C CA . ALA A 1 87 ? -7.238 -7.046 2.087 1.00 97.69 87 ALA A CA 1
ATOM 630 C C . ALA A 1 87 ? -7.701 -5.644 2.538 1.00 97.69 87 ALA A C 1
ATOM 632 O O . ALA A 1 87 ? -7.131 -5.082 3.475 1.00 97.69 87 ALA A O 1
ATOM 633 N N . GLY A 1 88 ? -8.758 -5.086 1.942 1.00 97.88 88 GLY A N 1
ATOM 634 C CA . GLY A 1 88 ? -9.222 -3.728 2.230 1.00 97.88 88 GLY A CA 1
ATOM 635 C C . GLY A 1 88 ? -8.416 -2.647 1.508 1.00 97.88 88 GLY A C 1
ATOM 636 O O . GLY A 1 88 ? -8.440 -1.494 1.915 1.00 97.88 88 GLY A O 1
ATOM 637 N N . ILE A 1 89 ? -7.705 -2.992 0.443 1.00 97.94 89 ILE A N 1
ATOM 638 C CA . ILE A 1 89 ? -6.991 -2.044 -0.407 1.00 97.94 89 ILE A CA 1
ATOM 639 C C . ILE A 1 89 ? -7.793 -1.912 -1.703 1.00 97.94 89 ILE A C 1
ATOM 641 O O . ILE A 1 89 ? -7.778 -2.795 -2.555 1.00 97.94 89 ILE A O 1
ATOM 645 N N . GLY A 1 90 ? -8.569 -0.839 -1.818 1.00 95.94 90 GLY A N 1
ATOM 646 C CA . GLY A 1 90 ? -9.425 -0.591 -2.977 1.00 95.94 90 GLY A CA 1
ATOM 647 C C . GLY A 1 90 ? -8.631 -0.134 -4.200 1.00 95.94 90 GLY A C 1
ATOM 648 O O . GLY A 1 90 ? -7.514 0.361 -4.075 1.00 95.94 90 GLY A O 1
ATOM 649 N N . ARG A 1 91 ? -9.229 -0.230 -5.392 1.00 93.88 91 ARG A N 1
ATOM 650 C CA . ARG A 1 91 ? -8.590 0.215 -6.643 1.00 93.88 91 ARG A CA 1
ATOM 651 C C . ARG A 1 91 ? -8.252 1.712 -6.672 1.00 93.88 91 ARG A C 1
ATOM 653 O O . ARG A 1 91 ? -7.206 2.094 -7.175 1.00 93.88 91 ARG A O 1
ATOM 660 N N . GLY A 1 92 ? -9.156 2.568 -6.200 1.00 92.88 92 GLY A N 1
ATOM 661 C CA . GLY A 1 92 ? -9.073 4.002 -6.497 1.00 92.88 92 GLY A CA 1
ATOM 662 C C . GLY A 1 92 ? -9.236 4.293 -7.996 1.00 92.88 92 GLY A C 1
ATOM 663 O O . GLY A 1 92 ? -9.992 3.603 -8.693 1.00 92.88 92 GLY A O 1
ATOM 664 N N . ALA A 1 93 ? -8.529 5.310 -8.485 1.00 91.44 93 ALA A N 1
ATOM 665 C CA . ALA A 1 93 ? -8.597 5.832 -9.848 1.00 91.44 93 ALA A CA 1
ATOM 666 C C . ALA A 1 93 ? -7.606 5.187 -10.841 1.00 91.44 93 ALA A C 1
ATOM 668 O O . ALA A 1 93 ? -7.453 5.690 -11.955 1.00 91.44 93 ALA A O 1
ATOM 669 N N . ILE A 1 94 ? -6.940 4.080 -10.484 1.00 92.31 94 ILE A N 1
ATOM 670 C CA . ILE A 1 94 ? -5.991 3.420 -11.395 1.00 92.31 94 ILE A CA 1
ATOM 671 C C . ILE A 1 94 ? -6.675 2.525 -12.426 1.00 92.31 94 ILE A C 1
ATOM 673 O O . ILE A 1 94 ? -7.739 1.946 -12.185 1.00 92.31 94 ILE A O 1
ATOM 677 N N . GLN A 1 95 ? -6.001 2.346 -13.561 1.00 88.94 95 GLN A N 1
ATOM 678 C CA . GLN A 1 95 ? -6.329 1.291 -14.513 1.00 88.94 95 GLN A CA 1
ATOM 679 C C . GLN A 1 95 ? -5.773 -0.053 -14.012 1.00 88.94 95 GLN A C 1
ATOM 681 O O . GLN A 1 95 ? -4.727 -0.104 -13.367 1.00 88.94 95 GLN A O 1
ATOM 686 N N . ALA A 1 96 ? -6.491 -1.151 -14.263 1.00 86.69 96 ALA A N 1
ATOM 687 C CA . ALA A 1 96 ? -6.132 -2.461 -13.709 1.00 86.69 96 ALA A CA 1
ATOM 688 C C . ALA A 1 96 ? -4.788 -2.988 -14.245 1.00 86.69 96 ALA A C 1
ATOM 690 O O . ALA A 1 96 ? -4.045 -3.633 -13.512 1.00 86.69 96 ALA A O 1
ATOM 691 N N . ASP A 1 97 ? -4.451 -2.674 -15.495 1.00 89.19 97 ASP A N 1
ATOM 692 C CA . ASP A 1 97 ? -3.186 -3.031 -16.143 1.00 89.19 97 ASP A CA 1
ATOM 693 C C . ASP A 1 97 ? -1.960 -2.421 -15.445 1.00 89.19 97 ASP A C 1
ATOM 695 O O . ASP A 1 97 ? -0.871 -2.994 -15.511 1.00 89.19 97 ASP A O 1
ATOM 699 N N . TRP A 1 98 ? -2.122 -1.321 -14.700 1.00 92.75 98 TRP A N 1
ATOM 700 C CA . TRP A 1 98 ? -1.022 -0.708 -13.953 1.00 92.75 98 TRP A CA 1
ATOM 701 C C . TRP A 1 98 ? -0.457 -1.646 -12.882 1.00 92.75 98 TRP A C 1
ATOM 703 O O . TRP A 1 98 ? 0.748 -1.654 -12.660 1.00 92.75 98 TRP A O 1
ATOM 713 N N . LEU A 1 99 ? -1.278 -2.521 -12.291 1.00 93.56 99 LEU A N 1
ATOM 714 C CA . LEU A 1 99 ? -0.834 -3.510 -11.296 1.00 93.56 99 LEU A CA 1
ATOM 715 C C . LEU A 1 99 ? 0.164 -4.550 -11.841 1.00 93.56 99 LEU A C 1
ATOM 717 O O . LEU A 1 99 ? 0.809 -5.246 -11.050 1.00 93.56 99 LEU A O 1
ATOM 721 N N . ASN A 1 100 ? 0.311 -4.627 -13.166 1.00 90.44 100 ASN A N 1
ATOM 722 C CA . ASN A 1 100 ? 1.264 -5.486 -13.868 1.00 90.44 100 ASN A CA 1
ATOM 723 C C . ASN A 1 100 ? 2.244 -4.711 -14.759 1.00 90.44 100 ASN A C 1
ATOM 725 O O . ASN A 1 100 ? 3.053 -5.318 -15.458 1.00 90.44 100 ASN A O 1
ATOM 729 N N . ASN A 1 101 ? 2.186 -3.380 -14.750 1.00 91.44 101 ASN A N 1
ATOM 730 C CA . ASN A 1 101 ? 3.084 -2.551 -15.534 1.00 91.44 101 ASN A CA 1
ATOM 731 C C . ASN A 1 101 ? 4.394 -2.326 -14.767 1.00 91.44 101 ASN A C 1
ATOM 733 O O . ASN A 1 101 ? 4.420 -1.547 -13.813 1.00 91.44 101 ASN A O 1
ATOM 737 N N . GLU A 1 102 ? 5.480 -2.961 -15.215 1.00 90.56 102 GLU A N 1
ATOM 738 C CA . GLU A 1 102 ? 6.831 -2.837 -14.637 1.00 90.56 102 GLU A CA 1
ATOM 739 C C . GLU A 1 102 ? 7.390 -1.403 -14.660 1.00 90.56 102 GLU A C 1
ATOM 741 O O . GLU A 1 102 ? 8.243 -1.042 -13.850 1.00 90.56 102 GLU A O 1
ATOM 746 N N . TYR A 1 103 ? 6.868 -0.546 -15.543 1.00 90.62 103 TYR A N 1
ATOM 747 C CA . TYR A 1 103 ? 7.208 0.877 -15.591 1.00 90.62 103 TYR A CA 1
ATOM 748 C C . TYR A 1 103 ? 6.400 1.726 -14.605 1.00 90.62 103 TYR A C 1
ATOM 750 O O . TYR A 1 103 ? 6.525 2.954 -14.608 1.00 90.62 103 TYR A O 1
ATOM 758 N N . SER A 1 104 ? 5.596 1.102 -13.753 1.00 92.94 104 SER A N 1
ATOM 759 C CA . SER A 1 104 ? 4.834 1.760 -12.701 1.00 92.94 104 SER A CA 1
ATOM 760 C C . SER A 1 104 ? 5.212 1.187 -11.326 1.00 92.94 104 SER A C 1
ATOM 762 O O . SER A 1 104 ? 5.706 0.063 -11.246 1.00 92.94 104 SER A O 1
ATOM 764 N N . PRO A 1 105 ? 4.981 1.927 -10.232 1.00 96.44 105 PRO A N 1
ATOM 765 C CA . PRO A 1 105 ? 5.267 1.444 -8.878 1.00 96.44 105 PRO A CA 1
ATOM 766 C C . PRO A 1 105 ? 4.237 0.410 -8.381 1.00 96.44 105 PRO A C 1
ATOM 768 O O . PRO A 1 105 ? 4.483 -0.311 -7.411 1.00 96.44 105 PRO A O 1
ATOM 771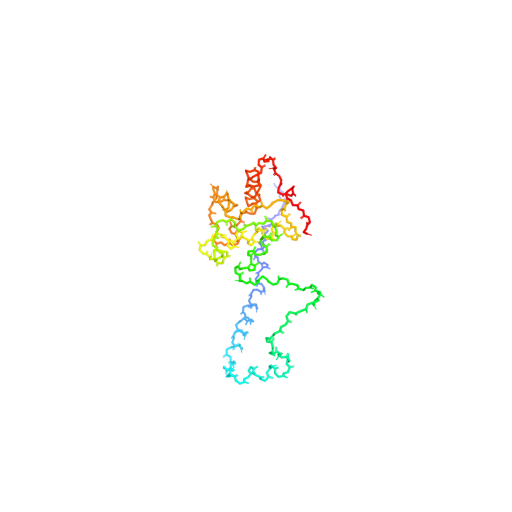 N N . TYR A 1 106 ? 3.074 0.327 -9.036 1.00 97.06 106 TYR A N 1
ATOM 772 C CA . TYR A 1 106 ? 1.907 -0.435 -8.591 1.00 97.06 106 TYR A CA 1
ATOM 773 C C . TYR A 1 106 ? 2.130 -1.943 -8.422 1.00 97.06 106 TYR A C 1
ATOM 775 O O . TYR A 1 106 ? 1.622 -2.477 -7.434 1.00 97.06 106 TYR A O 1
ATOM 783 N N . PRO A 1 107 ? 2.877 -2.654 -9.292 1.00 96.62 107 PRO A N 1
ATOM 784 C CA . PRO A 1 107 ? 3.144 -4.070 -9.079 1.00 96.62 107 PRO A CA 1
ATOM 785 C C . PRO A 1 107 ? 3.905 -4.304 -7.774 1.00 96.62 107 PRO A C 1
ATOM 787 O O . PRO A 1 107 ? 3.535 -5.179 -6.995 1.00 96.62 107 PRO A O 1
ATOM 790 N N . PHE A 1 108 ? 4.928 -3.487 -7.510 1.00 97.56 108 PHE A N 1
ATOM 791 C CA . PHE A 1 108 ? 5.823 -3.652 -6.366 1.00 97.56 108 PHE A CA 1
ATOM 792 C C . PHE A 1 108 ? 5.158 -3.222 -5.059 1.00 97.56 108 PHE A C 1
ATOM 794 O O . PHE A 1 108 ? 5.221 -3.953 -4.070 1.00 97.56 108 PHE A O 1
ATOM 801 N N . ILE A 1 109 ? 4.470 -2.075 -5.066 1.00 98.00 109 ILE A N 1
ATOM 802 C CA . ILE A 1 109 ? 3.714 -1.599 -3.904 1.00 98.00 109 ILE A CA 1
ATOM 803 C C . ILE A 1 109 ? 2.533 -2.531 -3.613 1.00 98.00 109 ILE A C 1
ATOM 805 O O . ILE A 1 109 ? 2.325 -2.896 -2.459 1.00 98.00 109 ILE A O 1
ATOM 809 N N . GLY A 1 110 ? 1.798 -2.981 -4.633 1.00 97.00 110 GLY A N 1
ATOM 810 C CA . GLY A 1 110 ? 0.691 -3.924 -4.464 1.00 97.00 110 GLY A CA 1
ATOM 811 C C . GLY A 1 110 ? 1.140 -5.240 -3.824 1.00 97.00 110 GLY A C 1
ATOM 812 O O . GLY A 1 110 ? 0.552 -5.682 -2.836 1.00 97.00 110 GLY A O 1
ATOM 813 N N . ASP A 1 111 ? 2.230 -5.830 -4.319 1.00 96.81 111 ASP A N 1
ATOM 814 C CA . ASP A 1 111 ? 2.770 -7.072 -3.759 1.00 96.81 111 ASP A CA 1
ATOM 815 C C . ASP A 1 111 ? 3.292 -6.876 -2.327 1.00 96.81 111 ASP A C 1
ATOM 817 O O . ASP A 1 111 ? 3.112 -7.746 -1.471 1.00 96.81 111 ASP A O 1
ATOM 821 N N . ALA A 1 112 ? 3.920 -5.734 -2.035 1.00 98.19 112 ALA A N 1
ATOM 822 C CA . ALA A 1 112 ? 4.378 -5.401 -0.690 1.00 98.19 112 ALA A CA 1
ATOM 823 C C . ALA A 1 112 ? 3.209 -5.210 0.287 1.00 98.19 112 ALA A C 1
ATOM 825 O O . ALA A 1 112 ? 3.257 -5.720 1.405 1.00 98.19 112 ALA A O 1
ATOM 826 N N . LEU A 1 113 ? 2.129 -4.551 -0.136 1.00 98.31 113 LEU A N 1
ATOM 827 C CA . LEU A 1 113 ? 0.927 -4.379 0.677 1.00 98.31 113 LEU A CA 1
ATOM 828 C C . LEU A 1 113 ? 0.273 -5.722 1.024 1.00 98.31 113 LEU A C 1
ATOM 830 O O . LEU A 1 113 ? -0.072 -5.947 2.184 1.00 98.31 113 LEU A O 1
ATOM 834 N N . LEU A 1 114 ? 0.156 -6.636 0.054 1.00 97.31 114 LEU A N 1
ATOM 835 C CA . LEU A 1 114 ? -0.375 -7.984 0.291 1.00 97.31 114 LEU A CA 1
ATOM 836 C C . LEU A 1 114 ? 0.472 -8.776 1.295 1.00 97.31 114 LEU A C 1
ATOM 838 O O . LEU A 1 114 ? -0.079 -9.504 2.120 1.00 97.31 114 LEU A O 1
ATOM 842 N N . LYS A 1 115 ? 1.797 -8.594 1.274 1.00 97.00 115 LYS A N 1
ATOM 843 C CA . LYS A 1 115 ? 2.707 -9.178 2.271 1.00 97.00 115 LYS A CA 1
ATOM 844 C C . LYS A 1 115 ? 2.579 -8.519 3.645 1.00 97.00 115 LYS A C 1
ATOM 846 O O . LYS A 1 115 ? 2.690 -9.206 4.648 1.00 97.00 115 LYS A O 1
ATOM 851 N N . LEU A 1 116 ? 2.351 -7.207 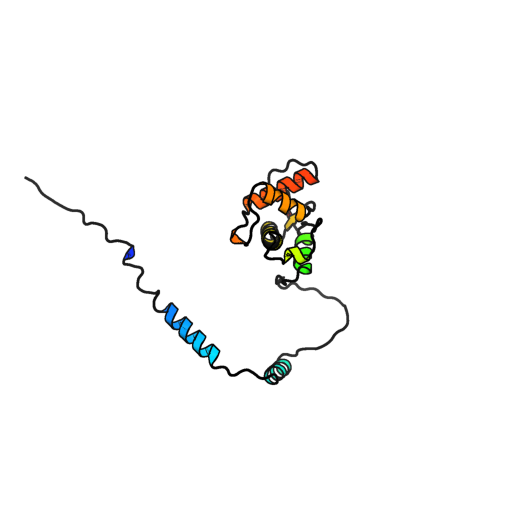3.718 1.00 97.44 116 LEU A N 1
ATOM 852 C CA 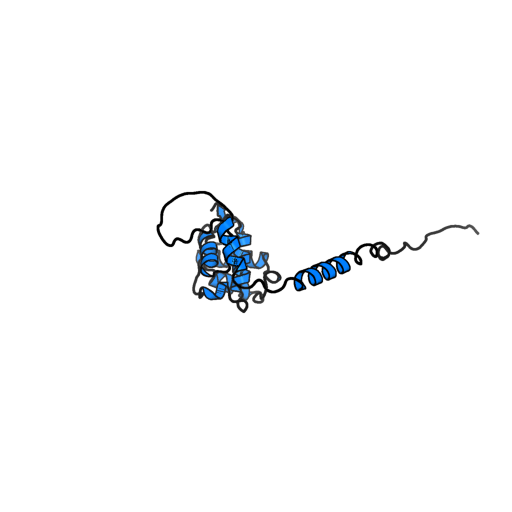. LEU A 1 116 ? 2.224 -6.487 4.993 1.00 97.44 116 LEU A CA 1
ATOM 853 C C . LEU A 1 116 ? 0.950 -6.849 5.758 1.00 97.44 116 LEU A C 1
ATOM 855 O O . LEU A 1 116 ? 0.954 -6.883 6.989 1.00 97.44 116 LEU A O 1
ATOM 859 N N . VAL A 1 117 ? -0.144 -7.086 5.035 1.00 96.25 117 VAL A N 1
ATOM 860 C CA . VAL A 1 117 ? -1.428 -7.458 5.637 1.00 96.25 117 VAL A CA 1
ATOM 861 C C . VAL A 1 117 ? -1.534 -8.952 5.935 1.00 96.25 117 VAL A C 1
ATOM 863 O O . VAL A 1 117 ? -2.376 -9.294 6.747 1.00 96.25 117 VAL A O 1
ATOM 866 N N . ASP A 1 118 ? -0.729 -9.816 5.304 1.00 91.50 118 ASP A N 1
ATOM 867 C CA . ASP A 1 118 ? -0.609 -11.276 5.504 1.00 91.50 118 ASP A CA 1
ATOM 868 C C . ASP A 1 118 ? -1.768 -11.958 6.264 1.00 91.50 118 ASP A C 1
ATOM 870 O O . ASP A 1 118 ? -1.793 -12.045 7.494 1.00 91.50 118 ASP A O 1
ATOM 874 N N . GLY A 1 119 ? -2.792 -12.397 5.527 1.00 90.62 119 GLY A N 1
ATOM 875 C CA . GLY A 1 119 ? -3.964 -13.076 6.100 1.00 90.62 119 GLY A CA 1
ATOM 876 C C . GLY A 1 119 ? -4.925 -12.184 6.904 1.00 90.62 119 GLY A C 1
ATOM 877 O O . GLY A 1 119 ? -6.012 -12.626 7.268 1.00 90.62 119 GLY A O 1
ATOM 878 N N . LYS A 1 120 ? -4.582 -10.916 7.136 1.00 97.44 120 LYS A N 1
ATOM 879 C CA . LYS A 1 120 ? -5.450 -9.883 7.713 1.00 97.44 120 LYS A CA 1
ATOM 880 C C . LYS A 1 120 ? -6.038 -9.000 6.607 1.00 97.44 120 LYS A C 1
ATOM 882 O O . LYS A 1 120 ? -5.855 -9.224 5.401 1.00 97.44 120 LYS A O 1
ATOM 887 N N . ARG A 1 121 ? -6.798 -7.995 7.036 1.00 98.31 121 ARG A N 1
ATOM 888 C CA . ARG A 1 121 ? -7.304 -6.907 6.197 1.00 98.31 121 ARG A CA 1
ATOM 889 C C . ARG A 1 121 ? -7.392 -5.608 6.983 1.00 98.31 121 ARG A C 1
ATOM 891 O O . ARG A 1 121 ? -7.502 -5.639 8.210 1.00 98.31 121 ARG A O 1
ATOM 898 N N . LEU A 1 122 ? -7.435 -4.484 6.276 1.00 98.38 122 LEU A N 1
ATOM 899 C CA . LEU A 1 122 ? -7.719 -3.195 6.895 1.00 98.38 122 LEU A CA 1
ATOM 900 C C . LEU A 1 122 ? -9.137 -3.171 7.491 1.00 98.38 122 LEU A C 1
ATOM 902 O O . LEU A 1 122 ? -10.081 -3.755 6.941 1.00 98.38 122 LEU A O 1
ATOM 906 N N . VAL A 1 123 ? -9.298 -2.500 8.632 1.00 98.06 123 VAL A N 1
ATOM 907 C CA . VAL A 1 123 ? -10.590 -2.344 9.321 1.00 98.06 123 VAL A CA 1
ATOM 908 C C . VAL A 1 123 ? -11.573 -1.575 8.438 1.00 98.06 123 VAL A C 1
ATOM 910 O O . VAL A 1 123 ? -12.730 -1.982 8.308 1.00 98.06 123 VAL A O 1
ATOM 913 N N . ARG A 1 124 ? -11.090 -0.525 7.767 1.00 98.19 124 ARG A N 1
ATOM 914 C CA . ARG A 1 124 ? -11.800 0.209 6.714 1.00 98.19 124 ARG A CA 1
ATOM 915 C C . ARG A 1 124 ? -10.899 0.351 5.486 1.00 98.19 124 ARG A C 1
ATOM 917 O O . ARG A 1 124 ? -9.686 0.456 5.659 1.00 98.19 124 ARG A O 1
ATOM 924 N N . PRO A 1 125 ? -11.461 0.311 4.269 1.00 98.06 125 PRO A N 1
ATOM 925 C CA . PRO A 1 125 ? -10.650 0.232 3.068 1.00 98.06 125 PRO A CA 1
ATOM 926 C C . PRO A 1 125 ? -9.922 1.542 2.743 1.00 98.06 125 PRO A C 1
ATOM 928 O O . PRO A 1 125 ? -10.441 2.614 3.022 1.00 98.06 125 PRO A O 1
ATOM 931 N N . VAL A 1 126 ? -8.758 1.483 2.106 1.00 98.44 126 VAL A N 1
ATOM 932 C CA . VAL A 1 126 ? -8.092 2.669 1.527 1.00 98.44 126 VAL A CA 1
ATOM 933 C C . VAL A 1 126 ? -7.755 2.402 0.064 1.00 98.44 126 VAL A C 1
ATOM 935 O O . VAL A 1 126 ? -7.493 1.248 -0.281 1.00 98.44 126 VAL A O 1
ATOM 938 N N . PRO A 1 127 ? -7.792 3.405 -0.822 1.00 97.94 127 PRO A N 1
ATOM 939 C CA . PRO A 1 127 ? -7.513 3.182 -2.231 1.00 97.94 127 PRO A CA 1
ATOM 940 C C . PRO A 1 127 ? -5.995 3.166 -2.508 1.00 97.94 127 PRO A C 1
ATOM 942 O O . PRO A 1 127 ? -5.238 3.969 -1.958 1.00 97.94 127 PRO A O 1
ATOM 945 N N . ILE A 1 128 ? -5.535 2.223 -3.339 1.00 97.50 128 ILE A N 1
ATOM 946 C CA . ILE A 1 128 ? -4.105 2.009 -3.620 1.00 97.50 128 ILE A CA 1
ATOM 947 C C . ILE A 1 128 ? -3.457 3.199 -4.328 1.00 97.50 128 ILE A C 1
ATOM 949 O O . ILE A 1 128 ? -2.297 3.484 -4.062 1.00 97.50 128 ILE A O 1
ATOM 953 N N . ASP A 1 129 ? -4.185 3.917 -5.184 1.00 96.88 129 ASP A N 1
ATOM 954 C CA . ASP A 1 129 ? -3.684 5.121 -5.861 1.00 96.88 129 ASP A CA 1
ATOM 955 C C . ASP A 1 129 ? -3.220 6.196 -4.871 1.00 96.88 129 ASP A C 1
ATOM 957 O O . ASP A 1 129 ? -2.163 6.797 -5.041 1.00 96.88 129 ASP A O 1
ATOM 961 N N . THR A 1 130 ? -3.977 6.383 -3.794 1.00 97.94 130 THR A N 1
ATOM 962 C CA . THR A 1 130 ? -3.689 7.370 -2.760 1.00 97.94 130 THR A CA 1
ATOM 963 C C . THR A 1 130 ? -2.548 6.888 -1.879 1.00 97.94 130 THR A C 1
ATOM 965 O O . THR A 1 130 ? -1.648 7.667 -1.599 1.00 97.94 130 THR A O 1
ATOM 968 N N . VAL A 1 131 ? -2.509 5.596 -1.526 1.00 98.25 131 VAL A N 1
ATOM 969 C CA . VAL A 1 131 ? -1.364 5.014 -0.801 1.00 98.25 131 VAL A CA 1
ATOM 970 C C . VAL A 1 131 ? -0.067 5.178 -1.597 1.00 98.25 131 VAL A C 1
ATOM 972 O O . VAL A 1 131 ? 0.948 5.574 -1.029 1.00 98.25 131 VAL A O 1
ATOM 975 N N . VAL A 1 132 ? -0.094 4.910 -2.907 1.00 97.94 132 VAL A N 1
ATOM 976 C CA . VAL A 1 132 ? 1.057 5.101 -3.804 1.00 97.94 132 VAL A CA 1
ATOM 977 C C . VAL A 1 132 ? 1.449 6.578 -3.867 1.00 97.94 132 VAL A C 1
ATOM 979 O O . VAL A 1 132 ? 2.616 6.895 -3.665 1.00 97.94 132 VAL A O 1
ATOM 982 N N . GLY A 1 133 ? 0.490 7.489 -4.054 1.00 97.19 133 GLY A N 1
ATOM 983 C CA . GLY A 1 133 ? 0.762 8.928 -4.058 1.00 97.19 133 GLY A CA 1
ATOM 984 C C . GLY A 1 133 ? 1.362 9.433 -2.739 1.00 97.19 133 GLY A C 1
ATOM 985 O O . GLY A 1 133 ? 2.329 10.192 -2.751 1.00 97.19 133 GLY A O 1
ATOM 986 N N . THR A 1 134 ? 0.843 8.976 -1.595 1.00 97.88 134 THR A N 1
ATOM 987 C CA . THR A 1 134 ? 1.390 9.290 -0.267 1.00 97.88 134 THR A CA 1
ATOM 988 C C . THR A 1 134 ? 2.804 8.728 -0.095 1.00 97.88 134 THR A C 1
ATOM 990 O O . THR A 1 134 ? 3.670 9.420 0.439 1.00 97.88 134 THR A O 1
ATOM 993 N N . TYR A 1 135 ? 3.063 7.511 -0.581 1.00 98.12 135 TYR A N 1
ATOM 994 C CA . TYR A 1 135 ? 4.391 6.896 -0.556 1.00 98.12 135 TYR A CA 1
ATOM 995 C C . TYR A 1 135 ? 5.400 7.725 -1.359 1.00 98.12 135 TYR A C 1
ATOM 997 O O . TYR A 1 135 ? 6.422 8.158 -0.826 1.00 98.12 135 TYR A O 1
ATOM 1005 N N . GLU A 1 136 ? 5.087 8.016 -2.618 1.00 97.25 136 GLU A N 1
ATOM 1006 C CA . GLU A 1 136 ? 5.979 8.723 -3.545 1.00 97.25 136 GLU A CA 1
ATOM 1007 C C . GLU A 1 136 ? 6.178 10.203 -3.196 1.00 97.25 136 GLU A C 1
ATOM 1009 O O . GLU A 1 136 ? 7.119 10.835 -3.671 1.00 97.25 136 GLU A O 1
ATOM 1014 N N . TYR A 1 137 ? 5.340 10.770 -2.325 1.00 95.06 137 TYR A N 1
ATOM 1015 C CA . TYR A 1 137 ? 5.503 12.151 -1.873 1.00 95.06 137 TYR A CA 1
ATOM 1016 C C . TYR A 1 137 ? 6.829 12.388 -1.129 1.00 95.06 137 TYR A C 1
ATOM 1018 O O . TYR A 1 137 ? 7.363 13.496 -1.153 1.00 95.06 137 TYR A O 1
ATOM 1026 N N . GLN A 1 138 ? 7.369 11.364 -0.460 1.00 86.06 138 GLN A N 1
ATOM 1027 C CA . GLN A 1 138 ? 8.562 11.494 0.391 1.00 86.06 138 GLN A CA 1
ATOM 1028 C C . GLN A 1 138 ? 9.748 10.639 -0.074 1.00 86.06 138 GLN A C 1
ATOM 1030 O O . GLN A 1 138 ? 10.833 10.746 0.495 1.00 86.06 138 GLN A O 1
ATOM 1035 N N . THR A 1 139 ? 9.567 9.796 -1.094 1.00 92.31 139 THR A N 1
ATOM 1036 C CA . THR A 1 139 ? 10.621 8.914 -1.611 1.00 92.31 139 THR A CA 1
ATOM 1037 C C . THR A 1 139 ? 10.450 8.639 -3.104 1.00 92.31 139 THR A C 1
ATOM 1039 O O . THR A 1 139 ? 9.425 8.954 -3.701 1.00 92.31 139 THR A O 1
ATOM 1042 N N . ALA A 1 140 ? 11.468 8.050 -3.726 1.00 93.94 140 ALA A N 1
ATOM 1043 C CA . ALA A 1 140 ? 11.420 7.680 -5.133 1.00 93.94 140 ALA A CA 1
ATOM 1044 C C . ALA A 1 140 ? 10.435 6.526 -5.394 1.00 93.94 140 ALA A C 1
ATOM 1046 O O . ALA A 1 140 ? 10.307 5.596 -4.594 1.00 93.94 140 ALA A O 1
ATOM 1047 N N . SER A 1 141 ? 9.794 6.560 -6.565 1.00 95.00 141 SER A N 1
ATOM 1048 C CA . SER A 1 141 ? 8.970 5.469 -7.087 1.00 95.00 141 SER A CA 1
ATOM 1049 C C . SER A 1 141 ? 9.781 4.172 -7.201 1.00 95.00 141 SER A C 1
ATOM 1051 O O . SER A 1 141 ? 10.760 4.153 -7.958 1.00 95.00 141 SER A O 1
ATOM 1053 N N . PRO A 1 142 ? 9.385 3.079 -6.528 1.00 96.81 142 PRO A N 1
ATOM 1054 C CA . PRO A 1 142 ? 10.111 1.822 -6.611 1.00 96.81 142 PRO A CA 1
ATOM 1055 C C . PRO A 1 142 ? 9.973 1.212 -8.010 1.00 96.81 142 PRO A C 1
ATOM 1057 O O . PRO A 1 142 ? 8.887 1.187 -8.594 1.00 96.81 142 PRO A O 1
ATOM 1060 N N . ARG A 1 143 ? 11.082 0.693 -8.540 1.00 95.81 143 ARG A N 1
ATOM 1061 C CA . ARG A 1 143 ? 11.170 -0.035 -9.820 1.00 95.81 143 ARG A CA 1
ATOM 1062 C C . ARG A 1 143 ? 11.399 -1.531 -9.642 1.00 95.81 143 ARG A C 1
ATOM 1064 O O . ARG A 1 143 ? 11.481 -2.268 -10.621 1.00 95.81 143 ARG A O 1
ATOM 1071 N N . SER A 1 144 ? 11.497 -1.983 -8.398 1.00 95.94 144 SER A N 1
ATOM 1072 C CA . SER A 1 144 ? 11.628 -3.386 -8.038 1.00 95.94 144 SER A CA 1
ATOM 1073 C C . SER A 1 144 ? 11.089 -3.635 -6.631 1.00 95.94 144 SER A C 1
ATOM 1075 O O . SER A 1 144 ? 10.938 -2.716 -5.826 1.00 95.94 144 SER A O 1
ATOM 1077 N N . ALA A 1 145 ? 10.835 -4.902 -6.293 1.00 94.38 145 ALA A N 1
ATOM 1078 C CA . ALA A 1 145 ? 10.401 -5.276 -4.946 1.00 94.38 145 ALA A CA 1
ATOM 1079 C C . ALA A 1 145 ? 11.449 -4.953 -3.862 1.00 94.38 145 ALA A C 1
ATOM 1081 O O . ALA A 1 145 ? 11.083 -4.742 -2.711 1.00 94.38 145 ALA A O 1
ATOM 1082 N N . ALA A 1 146 ? 12.737 -4.918 -4.221 1.00 96.31 146 ALA A N 1
ATOM 1083 C CA . ALA A 1 146 ? 13.825 -4.607 -3.295 1.00 96.31 146 ALA A CA 1
ATOM 1084 C C . ALA A 1 146 ? 13.911 -3.110 -2.949 1.00 96.31 146 ALA A C 1
ATOM 1086 O O . ALA A 1 146 ? 14.515 -2.754 -1.944 1.00 96.31 146 ALA A O 1
ATOM 1087 N N . GLU A 1 147 ? 13.311 -2.245 -3.769 1.00 97.56 147 GLU A N 1
ATOM 1088 C CA . GLU A 1 147 ? 13.291 -0.791 -3.566 1.00 97.56 147 GLU A CA 1
ATOM 1089 C C . GLU A 1 147 ? 12.111 -0.318 -2.709 1.00 97.56 147 GLU A C 1
ATOM 1091 O O . GLU A 1 147 ? 12.030 0.862 -2.371 1.00 97.56 147 GLU A O 1
ATOM 1096 N N . VAL A 1 148 ? 11.180 -1.210 -2.359 1.00 98.12 148 VAL A N 1
ATOM 1097 C CA . VAL A 1 148 ? 10.045 -0.851 -1.507 1.00 98.12 148 VAL A CA 1
ATOM 1098 C C . VAL A 1 148 ? 10.505 -0.774 -0.052 1.00 98.12 148 VAL A C 1
ATOM 1100 O O . VAL A 1 148 ? 10.790 -1.793 0.578 1.00 98.12 148 VAL A O 1
ATOM 1103 N N . ASP A 1 149 ? 10.520 0.435 0.502 1.00 97.88 149 ASP A N 1
ATOM 1104 C CA . ASP A 1 149 ? 10.704 0.666 1.930 1.00 97.88 149 ASP A CA 1
ATOM 1105 C C . ASP A 1 149 ? 9.408 0.301 2.667 1.00 97.88 149 ASP A C 1
ATOM 1107 O O . ASP A 1 149 ? 8.389 0.990 2.583 1.00 97.88 149 ASP A O 1
ATOM 1111 N N . LEU A 1 150 ? 9.434 -0.826 3.379 1.00 97.81 150 LEU A N 1
ATOM 1112 C CA . LEU A 1 150 ? 8.256 -1.356 4.062 1.00 97.81 150 LEU A CA 1
ATOM 1113 C C . LEU A 1 150 ? 7.800 -0.490 5.240 1.00 97.81 150 LEU A C 1
ATOM 1115 O O . LEU A 1 150 ? 6.603 -0.458 5.524 1.00 97.81 150 LEU A O 1
ATOM 1119 N N . GLU A 1 151 ? 8.711 0.198 5.929 1.00 97.62 151 GLU A N 1
ATOM 1120 C CA . GLU A 1 151 ? 8.332 1.077 7.039 1.00 97.62 151 GLU A CA 1
ATOM 1121 C C . GLU A 1 151 ? 7.692 2.356 6.501 1.00 97.62 151 GLU A C 1
ATOM 1123 O O . GLU A 1 151 ? 6.635 2.771 6.985 1.00 97.62 151 GLU A O 1
ATOM 1128 N N . HIS A 1 152 ? 8.247 2.910 5.420 1.00 98.12 152 HIS A N 1
ATOM 1129 C CA . HIS A 1 152 ? 7.630 4.032 4.715 1.00 98.12 152 HIS A CA 1
ATOM 1130 C C . HIS A 1 152 ? 6.265 3.664 4.118 1.00 98.12 152 HIS A C 1
ATOM 1132 O O . HIS A 1 152 ? 5.311 4.442 4.189 1.00 98.12 152 HIS A O 1
ATOM 1138 N N . LEU A 1 153 ? 6.117 2.443 3.595 1.00 98.56 153 LEU A N 1
ATOM 1139 C CA . LEU A 1 153 ? 4.839 1.941 3.090 1.00 98.56 153 LEU A CA 1
ATOM 1140 C C . LEU A 1 153 ? 3.785 1.813 4.195 1.00 98.56 153 LEU A C 1
ATOM 1142 O O . LEU A 1 153 ? 2.648 2.243 4.000 1.00 98.56 153 LEU A O 1
ATOM 1146 N N . LYS A 1 154 ? 4.147 1.291 5.374 1.00 98.62 154 LYS A N 1
ATOM 1147 C CA . LYS A 1 154 ? 3.244 1.270 6.538 1.00 98.62 154 LYS A CA 1
ATOM 1148 C C . LYS A 1 154 ? 2.821 2.681 6.939 1.00 98.62 154 LYS A C 1
ATOM 1150 O O . LYS A 1 154 ? 1.629 2.918 7.135 1.00 98.62 154 LYS A O 1
ATOM 1155 N N . ALA A 1 155 ? 3.772 3.613 7.029 1.00 98.44 155 ALA A N 1
ATOM 1156 C CA . ALA A 1 155 ? 3.493 5.009 7.358 1.00 98.44 155 ALA A CA 1
ATOM 1157 C C . ALA A 1 155 ? 2.562 5.663 6.326 1.00 98.44 155 ALA A C 1
ATOM 1159 O O . ALA A 1 155 ? 1.633 6.375 6.702 1.00 98.44 155 ALA A O 1
ATOM 1160 N N . SER A 1 156 ? 2.751 5.350 5.042 1.00 98.56 156 SER A N 1
ATOM 1161 C CA . SER A 1 156 ? 1.899 5.830 3.952 1.00 98.56 156 SER A CA 1
ATOM 1162 C C . SER A 1 156 ? 0.468 5.318 4.092 1.00 98.56 156 SER A C 1
ATOM 1164 O O . SER A 1 156 ? -0.464 6.109 4.018 1.00 98.56 156 SER A O 1
ATOM 1166 N N . VAL A 1 157 ? 0.271 4.029 4.401 1.00 98.56 157 VAL A N 1
ATOM 1167 C CA . VAL A 1 157 ? -1.074 3.483 4.662 1.00 98.56 157 VAL A CA 1
ATOM 1168 C C . VAL A 1 157 ? -1.732 4.164 5.864 1.00 98.56 157 VAL A C 1
ATOM 1170 O O . VAL A 1 157 ? -2.915 4.495 5.799 1.00 98.56 157 VAL A O 1
ATOM 1173 N N . VAL A 1 158 ? -0.986 4.398 6.949 1.00 98.75 158 VAL A N 1
ATOM 1174 C CA . VAL A 1 158 ? -1.501 5.090 8.142 1.00 98.75 158 VAL A CA 1
ATOM 1175 C C . VAL A 1 158 ? -1.898 6.530 7.823 1.00 98.75 158 VAL A C 1
ATOM 1177 O O . VAL A 1 158 ? -2.992 6.956 8.191 1.00 98.75 158 VAL A O 1
ATOM 1180 N N . ALA A 1 159 ? -1.050 7.264 7.103 1.00 98.44 159 ALA A N 1
ATOM 1181 C CA . ALA A 1 159 ? -1.332 8.629 6.681 1.00 98.44 159 ALA A CA 1
ATOM 1182 C C . ALA A 1 159 ? -2.570 8.689 5.774 1.00 98.44 159 ALA A C 1
ATOM 1184 O O . ALA A 1 159 ? -3.500 9.435 6.075 1.00 98.44 159 ALA A O 1
ATOM 1185 N N . THR A 1 160 ? -2.641 7.838 4.744 1.00 98.31 160 THR A N 1
ATOM 1186 C CA . THR A 1 160 ? -3.814 7.739 3.867 1.00 98.31 160 THR A CA 1
ATOM 1187 C C . THR A 1 160 ? -5.078 7.393 4.657 1.00 98.31 160 THR A C 1
ATOM 1189 O O . THR A 1 160 ? -6.125 7.995 4.429 1.00 98.31 160 THR A O 1
ATOM 1192 N N . TYR A 1 161 ? -5.011 6.451 5.602 1.00 98.62 161 TYR A N 1
ATOM 1193 C CA . TYR A 1 161 ? -6.155 6.078 6.438 1.00 98.62 161 TYR A CA 1
ATOM 1194 C C . TYR A 1 161 ? -6.642 7.254 7.290 1.00 98.62 161 TYR A C 1
ATOM 1196 O O . TYR A 1 161 ? -7.837 7.546 7.321 1.00 98.62 161 TYR A O 1
ATOM 1204 N N . ASN A 1 162 ? -5.721 7.945 7.959 1.00 98.50 162 ASN A N 1
ATOM 1205 C CA . ASN A 1 162 ? -6.036 9.096 8.795 1.00 98.50 162 ASN A CA 1
ATOM 1206 C C . ASN A 1 162 ? -6.659 10.234 7.995 1.00 98.50 162 ASN A C 1
ATOM 1208 O O . ASN A 1 162 ? -7.674 10.780 8.416 1.00 98.50 162 ASN A O 1
ATOM 1212 N N . GLU A 1 163 ? -6.099 10.551 6.830 1.00 97.75 163 GLU A N 1
ATOM 1213 C CA . GLU A 1 163 ? -6.641 11.575 5.940 1.00 97.75 163 GLU A CA 1
ATOM 1214 C C . GLU A 1 163 ? -8.029 11.186 5.413 1.00 97.75 163 GLU A C 1
ATOM 1216 O O . GLU A 1 163 ? -8.962 11.984 5.474 1.00 97.75 163 GLU A O 1
ATOM 1221 N N . THR A 1 164 ? -8.198 9.931 4.982 1.00 97.25 164 THR A N 1
ATOM 1222 C CA . THR A 1 164 ? -9.472 9.419 4.447 1.00 97.25 164 THR A CA 1
ATOM 1223 C C . THR A 1 164 ? -10.594 9.457 5.488 1.00 97.25 164 THR A C 1
ATOM 1225 O O . THR A 1 164 ? -11.752 9.691 5.142 1.00 97.25 164 THR A O 1
ATOM 1228 N N . TYR A 1 165 ? -10.273 9.205 6.760 1.00 98.12 165 TYR A N 1
ATOM 1229 C CA . TYR A 1 165 ? -11.271 8.995 7.810 1.00 98.12 165 TYR A CA 1
ATOM 1230 C C . TYR A 1 165 ? -11.300 10.063 8.910 1.00 98.12 165 TYR A C 1
ATOM 1232 O O . TYR A 1 165 ? -12.143 9.967 9.801 1.00 98.12 165 TYR A O 1
ATOM 1240 N N . GLY A 1 166 ? -10.426 11.070 8.862 1.00 97.81 166 GLY A N 1
ATOM 1241 C CA . GLY A 1 166 ? -10.309 12.089 9.909 1.00 97.81 166 GLY A CA 1
ATOM 1242 C C . GLY A 1 166 ? -9.791 11.535 11.241 1.00 97.81 166 GLY A C 1
ATOM 1243 O O . GLY A 1 166 ? -10.241 11.959 12.302 1.00 97.81 166 GLY A O 1
ATOM 1244 N N . GLU A 1 167 ? -8.885 10.559 11.187 1.00 97.69 167 GLU A N 1
ATOM 1245 C CA . GLU A 1 167 ? -8.354 9.838 12.353 1.00 97.69 167 GLU A CA 1
ATOM 1246 C C . GLU A 1 167 ? -6.915 10.264 12.685 1.00 97.69 167 GLU A C 1
ATOM 1248 O O . GLU A 1 167 ? -6.266 10.986 11.930 1.00 97.69 167 GLU A O 1
ATOM 1253 N N . THR A 1 168 ? -6.392 9.791 13.818 1.00 97.81 168 THR A N 1
ATOM 1254 C CA . THR A 1 168 ? -5.021 10.071 14.286 1.00 97.81 168 THR A CA 1
ATOM 1255 C C . THR A 1 168 ? -4.280 8.804 14.720 1.00 97.81 168 THR A C 1
ATOM 1257 O O . THR A 1 168 ? -3.582 8.775 15.733 1.00 97.81 168 THR A O 1
ATOM 1260 N N . GLN A 1 169 ? -4.429 7.724 13.953 1.00 98.19 169 GLN A N 1
ATOM 1261 C CA . GLN A 1 169 ? -3.705 6.477 14.192 1.00 98.19 169 GLN A CA 1
ATOM 1262 C C . GLN A 1 169 ? -2.207 6.677 13.930 1.00 98.19 169 GLN A C 1
ATOM 1264 O O . GLN A 1 169 ? -1.825 7.337 12.969 1.00 98.19 169 GLN A O 1
ATOM 1269 N N . SER A 1 170 ? -1.345 6.110 14.768 1.00 97.25 170 SER A N 1
ATOM 1270 C CA . SER A 1 170 ? 0.115 6.136 14.573 1.00 97.25 170 SER A CA 1
ATOM 1271 C C . SER A 1 170 ? 0.706 4.753 14.303 1.00 97.25 170 SER A C 1
ATOM 1273 O O . SER A 1 170 ? 1.872 4.645 13.934 1.00 97.25 170 SER A O 1
ATOM 1275 N N . ASP A 1 171 ? -0.096 3.701 14.469 1.00 97.31 171 ASP A N 1
ATOM 1276 C CA . ASP A 1 171 ? 0.322 2.312 14.338 1.00 97.31 171 ASP A CA 1
ATOM 1277 C C . ASP A 1 171 ? -0.453 1.621 13.214 1.00 97.31 171 ASP A C 1
ATOM 1279 O O . ASP A 1 171 ? -1.684 1.567 13.214 1.00 97.31 171 ASP A O 1
ATOM 1283 N N . PHE A 1 172 ? 0.285 1.039 12.272 1.00 98.44 172 PHE A N 1
ATOM 1284 C CA . PHE A 1 172 ? -0.281 0.234 11.196 1.00 98.44 172 PHE A CA 1
ATOM 1285 C C . PHE A 1 172 ? -1.047 -0.987 11.726 1.00 98.44 172 PHE A C 1
ATOM 1287 O O . PHE A 1 172 ? -2.078 -1.344 11.160 1.00 98.44 172 PHE A O 1
ATOM 1294 N N . GLN A 1 173 ? -0.604 -1.621 12.821 1.00 98.06 173 GLN A N 1
ATOM 1295 C CA . GLN A 1 173 ? -1.296 -2.798 13.364 1.00 98.06 173 GLN A CA 1
ATOM 1296 C C . GLN A 1 173 ? -2.690 -2.461 13.903 1.00 98.06 173 GLN A C 1
ATOM 1298 O O . GLN A 1 173 ? -3.587 -3.298 13.801 1.00 98.06 173 GLN A O 1
ATOM 1303 N N . ALA A 1 174 ? -2.905 -1.236 14.395 1.00 97.94 174 ALA A N 1
ATOM 1304 C CA . ALA A 1 174 ? -4.219 -0.764 14.838 1.00 97.94 174 ALA A CA 1
ATOM 1305 C C . ALA A 1 174 ? -5.245 -0.687 13.691 1.00 97.94 174 ALA A C 1
ATOM 1307 O O . ALA A 1 174 ? -6.453 -0.685 13.928 1.00 97.94 174 ALA A O 1
ATOM 1308 N N . LEU A 1 175 ? -4.774 -0.663 12.440 1.00 98.44 175 LEU A N 1
ATOM 1309 C CA . LEU A 1 175 ? -5.618 -0.642 11.250 1.00 98.44 175 LEU A CA 1
ATOM 1310 C C . LEU A 1 175 ? -6.016 -2.036 10.770 1.00 98.44 175 LEU A C 1
ATOM 1312 O O . LEU A 1 175 ? -6.785 -2.132 9.815 1.00 98.44 175 LEU A O 1
ATOM 1316 N N . LEU A 1 176 ? -5.505 -3.111 11.378 1.00 98.38 176 LEU A N 1
ATOM 1317 C CA . LEU A 1 176 ? -5.706 -4.478 10.902 1.00 98.38 176 LEU A CA 1
ATOM 1318 C C . LEU A 1 176 ? -6.741 -5.241 11.726 1.00 98.38 176 LEU A C 1
ATOM 1320 O O . LEU A 1 176 ? -6.839 -5.114 12.944 1.00 98.38 176 LEU A O 1
ATOM 1324 N N . ARG A 1 177 ? -7.472 -6.124 11.047 1.00 97.56 177 ARG A N 1
ATOM 1325 C CA . ARG A 1 177 ? -8.338 -7.137 11.657 1.00 97.56 177 ARG A CA 1
ATOM 1326 C C . ARG A 1 177 ? -8.194 -8.480 10.950 1.00 97.56 177 ARG A C 1
ATOM 1328 O O . ARG A 1 177 ? -7.752 -8.526 9.801 1.00 97.56 177 ARG A O 1
ATOM 1335 N N . ALA A 1 178 ? -8.595 -9.558 11.625 1.00 94.56 178 ALA A N 1
ATOM 1336 C CA . ALA A 1 178 ? -8.704 -10.874 10.999 1.00 94.56 178 ALA A CA 1
ATOM 1337 C C . ALA A 1 178 ? -9.605 -10.805 9.752 1.00 94.56 178 ALA A C 1
ATOM 1339 O O . ALA A 1 178 ? -10.555 -10.011 9.715 1.00 94.56 178 ALA A O 1
ATOM 1340 N N . ARG A 1 179 ? -9.244 -11.576 8.723 1.00 81.81 179 ARG A N 1
ATOM 1341 C CA . ARG A 1 179 ? -10.001 -11.651 7.474 1.00 81.81 179 ARG A CA 1
ATOM 1342 C C . ARG A 1 179 ? -11.280 -12.460 7.646 1.00 81.81 179 ARG A C 1
ATOM 1344 O O . ARG A 1 179 ? -11.230 -13.489 8.350 1.00 81.81 179 ARG A O 1
#

Organism: NCBI:txid574561